Protein 5SZC (pdb70)

Radius of gyration: 14.68 Å; Cα contacts (8 Å, |Δi|>4): 246; chains: 2; bounding box: 35×30×44 Å

InterPro domains:
  IPR001965 Zinc finger, PHD-type [SM00249] (261-317)
  IPR001965 Zinc finger, PHD-type [SM00249] (318-364)
  IPR011011 Zinc finger, FYVE/PHD-type [SSF57903] (256-317)
  IPR011011 Zinc finger, FYVE/PHD-type [SSF57903] (304-370)
  IPR013083 Zinc finger, RING/FYVE/PHD-type [G3DSA:3.30.40.10] (254-368)
  IPR013087 Zinc finger C2H2-type [PS00028] (200-221)
  IPR013087 Zinc finger C2H2-type [PS50157] (198-226)
  IPR013087 Zinc finger C2H2-type [SM00355] (198-221)
  IPR019787 Zinc finger, PHD-finger [PF00628] (262-316)
  IPR019787 Zinc finger, PHD-finger [PF00628] (319-363)
  IPR019787 Zinc finger, PHD-finger [PS50016] (259-319)
  IPR019787 Zinc finger, PHD-finger [PS50016] (316-366)
  IPR025750 DPF1-3, N-terminal domain [PF14051] (14-84)
  IPR036236 Zinc finger C2H2 superfamily [SSF57667] (193-222)

B-factor: mean 19.6, std 8.53, range [7.68, 47.7]

Nearest PDB structures (foldseek):
  5szb-assembly1_A  TM=1.009E+00  e=3.516E-26  Homo sapiens
  5vdc-assembly1_A  TM=9.328E-01  e=1.658E-19  Homo sapiens
  2kwn-assembly1_A  TM=8.779E-01  e=6.879E-18  Homo sapiens
  2kwo-assembly1_A  TM=8.715E-01  e=1.252E-17  Homo sapiens
  5b75-assembly1_A  TM=9.528E-01  e=3.574E-15  Homo sapiens

Solvent-accessible surface area: 7330 Å² total

Structure (mmCIF, N/CA/C/O backbone):
data_5SZC
#
_entry.id   5SZC
#
_cell.length_a   39.321
_cell.length_b   39.321
_cell.length_c   147.571
_cell.angle_alpha   90.00
_cell.angle_beta   90.00
_cell.angle_gamma   90.00
#
_symmetry.space_group_name_H-M   'P 43 21 2'
#
loop_
_entity.id
_entity.type
_entity.pdbx_description
1 polymer 'Zinc finger protein DPF3'
2 polymer 'Histone H3 tail peptide'
3 non-polymer 'ZINC ION'
4 non-polymer (4S)-2-METHYL-2,4-PENTANEDIOL
5 water water
#
loop_
_atom_site.group_PDB
_atom_site.id
_atom_site.type_symbol
_atom_site.label_atom_id
_atom_site.label_alt_id
_atom_site.label_comp_id
_atom_site.label_asym_id
_atom_site.label_entity_id
_atom_site.label_seq_id
_atom_site.pdbx_PDB_ins_code
_atom_site.Cartn_x
_atom_site.Cartn_y
_atom_site.Cartn_z
_atom_site.occupancy
_atom_site.B_iso_or_equiv
_atom_site.auth_seq_id
_atom_site.auth_comp_id
_atom_site.auth_asym_id
_atom_site.auth_atom_id
_atom_site.pdbx_PDB_model_num
ATOM 1 N N . GLY A 1 1 ? 26.576 22.957 72.956 1.00 28.01 254 GLY A N 1
ATOM 2 C CA . GLY A 1 1 ? 26.587 21.603 72.429 1.00 26.87 254 GLY A CA 1
ATOM 3 C C . GLY A 1 1 ? 26.582 21.581 70.920 1.00 25.75 254 GLY A C 1
ATOM 4 O O . GLY A 1 1 ? 27.104 22.481 70.266 1.00 26.73 254 GLY A O 1
ATOM 7 N N . THR A 1 2 ? 25.969 20.541 70.368 1.00 25.39 255 THR A N 1
ATOM 8 C CA . THR A 1 2 ? 25.949 20.312 68.933 1.00 26.73 255 THR A CA 1
ATOM 9 C C . THR A 1 2 ? 24.749 20.985 68.244 1.00 28.34 255 THR A C 1
ATOM 10 O O . THR A 1 2 ? 24.555 20.781 67.040 1.00 31.90 255 THR A O 1
ATOM 21 N N . VAL A 1 3 ? 23.996 21.833 68.969 1.00 29.14 256 VAL A N 1
ATOM 22 C CA . VAL A 1 3 ? 22.781 22.481 68.448 1.00 28.91 256 VAL A CA 1
ATOM 23 C C . VAL A 1 3 ? 23.096 23.342 67.233 1.00 28.24 256 VAL A C 1
ATOM 24 O O . VAL A 1 3 ? 23.996 24.192 67.270 1.00 32.85 256 VAL A O 1
ATOM 37 N N . ILE A 1 4 ? 22.314 23.168 66.167 1.00 25.91 257 ILE A N 1
ATOM 38 C CA . ILE A 1 4 ? 22.259 24.100 65.036 1.00 24.67 257 ILE A CA 1
ATOM 39 C C . ILE A 1 4 ? 20.788 24.432 64.806 1.00 21.36 257 ILE A C 1
ATOM 40 O O . ILE A 1 4 ? 19.977 23.503 64.718 1.00 22.05 257 ILE A O 1
ATOM 56 N N . PRO A 1 5 ? 20.388 25.704 64.709 1.00 19.77 258 PRO A N 1
ATOM 57 C CA . PRO A 1 5 ? 18.973 25.998 64.444 1.00 17.06 258 PRO A CA 1
ATOM 58 C C . PRO A 1 5 ? 18.540 25.432 63.104 1.00 14.33 258 PRO A C 1
ATOM 59 O O . PRO A 1 5 ? 19.232 25.569 62.098 1.00 15.25 258 PRO A O 1
ATOM 70 N N . ASN A 1 6 ? 17.370 24.817 63.089 1.00 12.36 259 ASN A N 1
ATOM 71 C CA . ASN A 1 6 ? 16.812 24.348 61.841 1.00 12.32 259 ASN A CA 1
ATOM 72 C C . ASN A 1 6 ? 16.468 25.542 60.972 1.00 10.76 259 ASN A C 1
ATOM 73 O O . ASN A 1 6 ? 16.021 26.583 61.458 1.00 11.65 259 ASN A O 1
ATOM 84 N N . ASN A 1 7 ? 16.667 25.392 59.676 1.00 12.30 260 ASN A N 1
ATOM 85 C CA . ASN A 1 7 ? 16.400 26.477 58.747 1.00 12.32 260 ASN A CA 1
ATOM 86 C C . ASN A 1 7 ? 14.999 26.430 58.166 1.00 11.31 260 ASN A C 1
ATOM 87 O O . ASN A 1 7 ? 14.724 27.128 57.180 1.00 11.70 260 ASN A O 1
ATOM 98 N N . TYR A 1 8 ? 14.104 25.654 58.767 1.00 11.47 261 TYR A N 1
ATOM 99 C CA . TYR A 1 8 ? 12.742 25.533 58.278 1.00 10.98 261 TYR A CA 1
ATOM 100 C C . TYR A 1 8 ? 11.785 25.511 59.457 1.00 9.63 261 TYR A C 1
ATOM 101 O O . TYR A 1 8 ? 12.141 25.093 60.564 1.00 9.68 261 TYR A O 1
ATOM 119 N N . CYS A 1 9 ? 10.555 25.931 59.186 1.00 8.85 262 CYS A N 1
ATOM 120 C CA . CYS A 1 9 ? 9.516 25.975 60.192 1.00 9.23 262 CYS A CA 1
ATOM 121 C C . CYS A 1 9 ? 8.866 24.611 60.350 1.00 9.19 262 CYS A C 1
ATOM 122 O O . CYS A 1 9 ? 8.438 23.989 59.375 1.00 10.42 262 CYS A O 1
ATOM 129 N N . ASP A 1 10 ? 8.770 24.156 61.589 1.00 9.03 263 ASP A N 1
ATOM 130 C CA . ASP A 1 10 ? 8.139 22.877 61.855 1.00 11.63 263 ASP A CA 1
ATOM 131 C C . ASP A 1 10 ? 6.701 22.829 61.365 1.00 12.33 263 ASP A C 1
ATOM 132 O O . ASP A 1 10 ? 6.188 21.742 61.090 1.00 14.97 263 ASP A O 1
ATOM 141 N N . PHE A 1 11 ? 6.021 23.967 61.310 1.00 10.71 264 PHE A N 1
ATOM 142 C CA . PHE A 1 11 ? 4.600 24.010 60.997 1.00 12.28 264 PHE A CA 1
ATOM 143 C C . PHE A 1 11 ? 4.357 24.042 59.497 1.00 12.59 264 PHE A C 1
ATOM 144 O O . PHE A 1 11 ? 3.574 23.253 58.984 1.00 15.70 264 PHE A O 1
ATOM 161 N N . CYS A 1 12 ? 5.021 24.934 58.781 1.00 11.04 265 CYS A N 1
ATOM 162 C CA . CYS A 1 12 ? 4.722 25.132 57.374 1.00 10.86 265 CYS A CA 1
ATOM 163 C C . CYS A 1 12 ? 5.845 24.684 56.454 1.00 10.62 265 CYS A C 1
ATOM 164 O O . CYS A 1 12 ? 5.661 24.723 55.240 1.00 11.73 265 CYS A O 1
ATOM 171 N N . LEU A 1 13 ? 7.006 24.322 56.996 1.00 10.13 266 LEU A N 1
ATOM 172 C CA . LEU A 1 13 ? 8.166 23.844 56.257 1.00 11.18 266 LEU A CA 1
ATOM 173 C C . LEU A 1 13 ? 8.871 24.934 55.472 1.00 12.05 266 LEU A C 1
ATOM 174 O O . LEU A 1 13 ? 9.812 24.628 54.735 1.00 14.19 266 LEU A O 1
ATOM 190 N N . GLY A 1 14 ? 8.452 26.185 55.593 1.00 10.34 267 GLY A N 1
ATOM 191 C CA . GLY A 1 14 ? 9.137 27.250 54.917 1.00 11.04 267 GLY A CA 1
ATOM 192 C C . GLY A 1 14 ? 10.346 27.724 55.691 1.00 10.11 267 GLY A C 1
ATOM 193 O O . GLY A 1 14 ? 10.422 27.614 56.910 1.00 10.51 267 GLY A O 1
ATOM 197 N N . GLY A 1 15 ? 11.299 28.261 54.957 1.00 10.99 268 GLY A N 1
ATOM 198 C CA . GLY A 1 15 ? 12.414 28.946 55.560 1.00 10.66 268 GLY A CA 1
ATOM 199 C C . GLY A 1 15 ? 12.046 30.352 55.952 1.00 10.68 268 GLY A C 1
ATOM 200 O O . GLY A 1 15 ? 10.897 30.782 55.865 1.00 10.09 268 GLY A O 1
ATOM 204 N N . SER A 1 16 ? 13.050 31.083 56.407 1.00 11.16 269 SER A N 1
ATOM 205 C CA . SER A 1 16 ? 12.833 32.481 56.741 1.00 12.32 269 SER A CA 1
ATOM 206 C C . SER A 1 16 ? 12.488 33.307 55.516 1.00 12.37 269 SER A C 1
ATOM 207 O O . SER A 1 16 ? 11.904 34.385 55.638 1.00 13.26 269 SER A O 1
ATOM 215 N N . ASN A 1 17 ? 12.838 32.842 54.329 1.00 11.95 270 ASN A N 1
ATOM 216 C CA . ASN A 1 17 ? 12.537 33.633 53.151 1.00 13.66 270 ASN A CA 1
ATOM 217 C C . ASN A 1 17 ? 11.071 33.562 52.765 1.00 12.38 270 ASN A C 1
ATOM 218 O O . ASN A 1 17 ? 10.620 34.422 52.013 1.00 13.97 270 ASN A O 1
ATOM 229 N N . MET A 1 18 ? 10.316 32.572 53.249 1.00 12.27 271 MET A N 1
ATOM 230 C CA . MET A 1 18 ? 8.922 32.436 52.830 1.00 12.46 271 MET A CA 1
ATOM 231 C C . MET A 1 18 ? 8.167 31.555 53.808 1.00 10.47 271 MET A C 1
ATOM 232 O O . MET A 1 18 ? 8.346 30.334 53.817 1.00 12.45 271 MET A O 1
ATOM 246 N N . ASN A 1 19 ? 7.307 32.167 54.585 1.00 9.60 272 ASN A N 1
ATOM 247 C CA . ASN A 1 19 ? 6.351 31.422 55.379 1.00 9.39 272 ASN A CA 1
ATOM 248 C C . ASN A 1 19 ? 5.276 30.897 54.431 1.00 9.49 272 ASN A C 1
ATOM 249 O O . ASN A 1 19 ? 4.624 31.668 53.724 1.00 10.46 272 ASN A O 1
ATOM 260 N N . LYS A 1 20 ? 5.102 29.586 54.389 1.00 9.32 273 LYS A N 1
ATOM 261 C CA . LYS A 1 20 ? 4.195 29.012 53.407 1.00 10.74 273 LYS A CA 1
ATOM 262 C C . LYS A 1 20 ? 2.742 29.178 53.797 1.00 11.88 273 LYS A C 1
ATOM 263 O O . LYS A 1 20 ? 1.869 29.046 52.938 1.00 15.30 273 LYS A O 1
ATOM 282 N N . LYS A 1 21 ? 2.472 29.464 55.067 1.00 11.80 274 LYS A N 1
ATOM 283 C CA . LYS A 1 21 ? 1.112 29.727 55.493 1.00 12.98 274 LYS A CA 1
ATOM 284 C C . LYS A 1 21 ? 0.706 31.142 55.132 1.00 13.10 274 LYS A C 1
ATOM 285 O O . LYS A 1 21 ? -0.395 31.370 54.632 1.00 14.24 274 LYS A O 1
ATOM 304 N N . SER A 1 22 ? 1.588 32.102 55.346 1.00 12.41 275 SER A N 1
ATOM 305 C CA . SER A 1 22 ? 1.238 33.486 55.081 1.00 12.76 275 SER A CA 1
ATOM 306 C C . SER A 1 22 ? 1.631 33.947 53.694 1.00 14.07 275 SER A C 1
ATOM 307 O O . SER A 1 22 ? 1.099 34.951 53.223 1.00 14.56 275 SER A O 1
ATOM 315 N N . GLY A 1 23 ? 2.552 33.254 53.036 1.00 11.59 276 GLY A N 1
ATOM 316 C CA . GLY A 1 23 ? 3.045 33.717 51.761 1.00 12.78 276 GLY A CA 1
ATOM 317 C C . GLY A 1 23 ? 3.927 34.939 51.851 1.00 12.83 276 GLY A C 1
ATOM 318 O O . GLY A 1 23 ? 4.111 35.628 50.850 1.00 14.35 276 GLY A O 1
ATOM 322 N N . ARG A 1 24 ? 4.502 35.202 53.013 1.00 11.44 277 ARG A N 1
ATOM 323 C CA . ARG A 1 24 ? 5.385 36.329 53.240 1.00 11.33 277 ARG A CA 1
ATOM 324 C C . ARG A 1 24 ? 6.694 35.832 53.833 1.00 11.37 277 ARG A C 1
ATOM 325 O O . ARG A 1 24 ? 6.693 34.870 54.609 1.00 10.56 277 ARG A O 1
ATOM 346 N N . PRO A 1 25 ? 7.812 36.505 53.553 1.00 10.68 278 PRO A N 1
ATOM 347 C CA . PRO A 1 25 ? 9.035 36.217 54.299 1.00 10.54 278 PRO A CA 1
ATOM 348 C C . PRO A 1 25 ? 8.780 36.473 55.772 1.00 10.39 278 PRO A C 1
ATOM 349 O O . PRO A 1 25 ? 8.043 37.389 56.146 1.00 11.25 278 PRO A O 1
ATOM 360 N N . GLU A 1 26 ? 9.388 35.659 56.616 1.00 10.39 279 GLU A N 1
ATOM 361 C CA . GLU A 1 26 ? 9.244 35.835 58.049 1.00 10.63 279 GLU A CA 1
ATOM 362 C C . GLU A 1 26 ? 10.399 35.119 58.707 1.00 11.03 279 GLU A C 1
ATOM 363 O O . GLU A 1 26 ? 10.682 33.974 58.383 1.00 12.02 279 GLU A O 1
ATOM 375 N N . GLU A 1 27 ? 11.035 35.776 59.655 1.00 10.46 280 GLU A N 1
ATOM 376 C CA . GLU A 1 27 ? 12.140 35.163 60.351 1.00 11.46 280 GLU A CA 1
ATOM 377 C C . GLU A 1 27 ? 11.658 33.922 61.086 1.00 12.39 280 GLU A C 1
ATOM 378 O O . GLU A 1 27 ? 10.477 33.747 61.369 1.00 16.58 280 GLU A O 1
ATOM 390 N N . LEU A 1 28 ? 12.573 33.017 61.338 1.00 10.49 281 LEU A N 1
ATOM 391 C CA . LEU A 1 28 ? 12.310 31.879 62.195 1.00 9.76 281 LEU A CA 1
ATOM 392 C C . LEU A 1 28 ? 12.801 32.171 63.598 1.00 9.49 281 LEU A C 1
ATOM 393 O O . LEU A 1 28 ? 13.791 32.877 63.788 1.00 12.25 281 LEU A O 1
ATOM 409 N N . VAL A 1 29 ? 12.095 31.635 64.576 1.00 9.11 282 VAL A N 1
ATOM 410 C CA . VAL A 1 29 ? 12.621 31.545 65.921 1.00 9.61 282 VAL A CA 1
ATOM 411 C C . VAL A 1 29 ? 12.941 30.082 66.164 1.00 10.04 282 VAL A C 1
ATOM 412 O O . VAL A 1 29 ? 12.279 29.197 65.628 1.00 11.53 282 VAL A O 1
ATOM 425 N N . SER A 1 30 ? 13.978 29.830 66.939 1.00 9.34 283 SER A N 1
ATOM 426 C CA . SER A 1 30 ? 14.508 28.490 67.075 1.00 8.95 283 SER A CA 1
ATOM 427 C C . SER A 1 30 ? 14.753 28.196 68.533 1.00 8.48 283 SER A C 1
ATOM 428 O O . SER A 1 30 ? 15.250 29.050 69.267 1.00 10.06 283 SER A O 1
ATOM 436 N N . CYS A 1 31 ? 14.437 26.969 68.923 1.00 8.20 284 CYS A N 1
ATOM 437 C CA . CYS A 1 31 ? 14.608 26.539 70.290 1.00 8.59 284 CYS A CA 1
ATOM 438 C C . CYS A 1 31 ? 16.087 26.478 70.628 1.00 9.59 284 CYS A C 1
ATOM 439 O O . CYS A 1 31 ? 16.886 25.868 69.905 1.00 11.04 284 CYS A O 1
ATOM 446 N N . ALA A 1 32 ? 16.429 27.056 71.770 1.00 9.37 285 ALA A N 1
ATOM 447 C CA . ALA A 1 32 ? 17.804 27.122 72.222 1.00 10.31 285 ALA A CA 1
ATOM 448 C C . ALA A 1 32 ? 18.362 25.757 72.556 1.00 11.77 285 ALA A C 1
ATOM 449 O O . ALA A 1 32 ? 19.582 25.587 72.536 1.00 13.32 285 ALA A O 1
ATOM 456 N N . ASP A 1 33 ? 17.505 24.794 72.856 1.00 11.20 286 ASP A N 1
ATOM 457 C CA . ASP A 1 33 ? 17.938 23.486 73.308 1.00 12.47 286 ASP A CA 1
ATOM 458 C C . ASP A 1 33 ? 17.933 22.440 72.212 1.00 12.91 286 ASP A C 1
ATOM 459 O O . ASP A 1 33 ? 18.853 21.633 72.156 1.00 15.10 286 ASP A O 1
ATOM 468 N N . CYS A 1 34 ? 16.925 22.411 71.337 1.00 12.03 287 CYS A N 1
ATOM 469 C CA . CYS A 1 34 ? 16.838 21.356 70.338 1.00 13.74 287 CYS A CA 1
ATOM 470 C C . CYS A 1 34 ? 16.957 21.852 68.913 1.00 13.44 287 CYS A C 1
ATOM 471 O O . CYS A 1 34 ? 17.057 21.025 68.006 1.00 13.73 287 CYS A O 1
ATOM 478 N N . GLY A 1 35 ? 16.908 23.163 68.687 1.00 10.76 288 GLY A N 1
ATOM 479 C CA . GLY A 1 35 ? 17.073 23.706 67.356 1.00 12.14 288 GLY A CA 1
ATOM 480 C C . GLY A 1 35 ? 15.840 23.697 66.484 1.00 10.56 288 GLY A C 1
ATOM 481 O O . GLY A 1 35 ? 15.902 24.225 65.374 1.00 11.75 288 GLY A O 1
ATOM 485 N N . ARG A 1 36 ? 14.719 23.140 66.935 1.00 10.63 289 ARG A N 1
ATOM 486 C CA . ARG A 1 36 ? 13.514 23.211 66.127 1.00 11.12 289 ARG A CA 1
ATOM 487 C C . ARG A 1 36 ? 13.127 24.666 65.936 1.00 9.16 289 ARG A C 1
ATOM 488 O O . ARG A 1 36 ? 13.287 25.496 66.839 1.00 9.92 289 ARG A O 1
ATOM 509 N N . SER A 1 37 ? 12.620 24.977 64.756 1.00 9.50 290 SER A N 1
ATOM 510 C CA . SER A 1 37 ? 12.306 26.344 64.399 1.00 9.16 290 SER A CA 1
ATOM 511 C C . SER A 1 37 ? 10.852 26.489 63.994 1.00 8.86 290 SER A C 1
ATOM 512 O O . SER A 1 37 ? 10.189 25.538 63.577 1.00 9.62 290 SER A O 1
ATOM 520 N N . GLY A 1 38 ? 10.365 27.704 64.144 1.00 8.75 291 GLY A N 1
ATOM 521 C CA . GLY A 1 38 ? 9.025 28.036 63.696 1.00 9.53 291 GLY A CA 1
ATOM 522 C C . GLY A 1 38 ? 8.954 29.498 63.331 1.00 9.53 291 GLY A C 1
ATOM 523 O O . GLY A 1 38 ? 9.651 30.328 63.908 1.00 9.65 291 GLY A O 1
ATOM 527 N N . HIS A 1 39 ? 8.116 29.822 62.363 1.00 8.96 292 HIS A N 1
ATOM 528 C CA . HIS A 1 39 ? 7.776 31.217 62.186 1.00 8.94 292 HIS A CA 1
ATOM 529 C C . HIS A 1 39 ? 6.930 31.658 63.370 1.00 9.31 292 HIS A C 1
ATOM 530 O O . HIS A 1 39 ? 6.004 30.946 63.755 1.00 10.23 292 HIS A O 1
ATOM 544 N N . PRO A 1 40 ? 7.186 32.837 63.926 1.00 10.15 293 PRO A N 1
ATOM 545 C CA . PRO A 1 40 ? 6.315 33.335 64.993 1.00 10.62 293 PRO A CA 1
ATOM 546 C C . PRO A 1 40 ? 4.831 33.271 64.683 1.00 10.78 293 PRO A C 1
ATOM 547 O O . PRO A 1 40 ? 4.048 32.887 65.563 1.00 10.86 293 PRO A O 1
ATOM 558 N N . THR A 1 41 ? 4.401 33.629 63.473 1.00 10.46 294 THR A N 1
ATOM 559 C CA . THR A 1 41 ? 2.977 33.535 63.209 1.00 10.37 294 THR A CA 1
ATOM 560 C C . THR A 1 41 ? 2.513 32.086 63.182 1.00 11.93 294 THR A C 1
ATOM 561 O O . THR A 1 41 ? 1.384 31.797 63.580 1.00 12.89 294 THR A O 1
ATOM 572 N N . CYS A 1 42 ? 3.355 31.164 62.731 1.00 10.33 295 CYS A N 1
ATOM 573 C CA . CYS A 1 42 ? 2.987 29.753 62.789 1.00 10.58 295 CYS A CA 1
ATOM 574 C C . CYS A 1 42 ? 2.913 29.263 64.225 1.00 10.41 295 CYS A C 1
ATOM 575 O O . CYS A 1 42 ? 2.110 28.381 64.528 1.00 11.82 295 CYS A O 1
ATOM 582 N N . LEU A 1 43 ? 3.736 29.823 65.108 1.00 10.53 296 LEU A N 1
ATOM 583 C CA . LEU A 1 43 ? 3.698 29.558 66.534 1.00 11.14 296 LEU A CA 1
ATOM 584 C C . LEU A 1 43 ? 2.568 30.304 67.216 1.00 11.54 296 LEU A C 1
ATOM 585 O O . LEU A 1 43 ? 2.353 30.106 68.408 1.00 13.03 296 LEU A O 1
ATOM 601 N N . GLN A 1 44 ? 1.849 31.144 66.476 1.00 10.93 297 GLN A N 1
ATOM 602 C CA . GLN A 1 44 ? 0.703 31.883 66.981 1.00 11.84 297 GLN A CA 1
ATOM 603 C C . GLN A 1 44 ? 1.099 32.918 68.018 1.00 12.87 297 GLN A C 1
ATOM 604 O O . GLN A 1 44 ? 0.321 33.249 68.905 1.00 14.34 297 GLN A O 1
ATOM 618 N N . PHE A 1 45 ? 2.302 33.451 67.897 1.00 10.76 298 PHE A N 1
ATOM 619 C CA . PHE A 1 45 ? 2.763 34.487 68.801 1.00 10.76 298 PHE A CA 1
ATOM 620 C C . PHE A 1 45 ? 2.281 35.854 68.349 1.00 10.31 298 PHE A C 1
ATOM 621 O O . PHE A 1 45 ? 2.222 36.142 67.159 1.00 11.54 298 PHE A O 1
ATOM 638 N N . THR A 1 46 ? 1.975 36.708 69.317 1.00 9.33 299 THR A N 1
ATOM 639 C CA . THR A 1 46 ? 1.790 38.116 69.019 1.00 9.37 299 THR A CA 1
ATOM 640 C C . THR A 1 46 ? 3.120 38.724 68.585 1.00 9.86 299 THR A C 1
ATOM 641 O O . THR A 1 46 ? 4.185 38.125 68.707 1.00 9.41 299 THR A O 1
ATOM 652 N N . LEU A 1 47 ? 3.044 39.951 68.096 1.00 9.81 300 LEU A N 1
ATOM 653 C CA . LEU A 1 47 ? 4.254 40.637 67.679 1.00 9.74 300 LEU A CA 1
ATOM 654 C C . LEU A 1 47 ? 5.122 40.972 68.868 1.00 9.40 300 LEU A C 1
ATOM 655 O O . LEU A 1 47 ? 6.348 40.865 68.806 1.00 9.73 300 LEU A O 1
ATOM 671 N N . ASN A 1 48 ? 4.518 41.351 69.979 1.00 9.71 301 ASN A N 1
ATOM 672 C CA A ASN A 1 48 ? 5.335 41.645 71.149 0.50 10.35 301 ASN A CA 1
ATOM 673 C CA B ASN A 1 48 ? 5.346 41.640 71.134 0.50 10.42 301 ASN A CA 1
ATOM 674 C C . ASN A 1 48 ? 5.962 40.378 71.716 1.00 9.60 301 ASN A C 1
ATOM 675 O O . ASN A 1 48 ? 7.109 40.399 72.160 1.00 9.57 301 ASN A O 1
ATOM 694 N N . MET A 1 49 ? 5.235 39.266 71.710 1.00 9.42 302 MET A N 1
ATOM 695 C CA A MET A 1 49 ? 5.845 38.006 72.124 0.50 9.34 302 MET A CA 1
ATOM 696 C CA B MET A 1 49 ? 5.832 37.998 72.113 0.50 9.66 302 MET A CA 1
ATOM 697 C C . MET A 1 49 ? 6.983 37.626 71.193 1.00 8.80 302 MET A C 1
ATOM 698 O O . MET A 1 49 ? 8.014 37.133 71.640 1.00 10.12 302 MET A O 1
ATOM 723 N N . THR A 1 50 ? 6.807 37.859 69.904 1.00 9.96 303 THR A N 1
ATOM 724 C CA . THR A 1 50 ? 7.849 37.588 68.931 1.00 9.27 303 THR A CA 1
ATOM 725 C C . THR A 1 50 ? 9.124 38.318 69.300 1.00 10.45 303 THR A C 1
ATOM 726 O O . THR A 1 50 ? 10.214 37.745 69.280 1.00 11.69 303 THR A O 1
ATOM 737 N N . GLU A 1 51 ? 9.012 39.591 69.642 1.00 10.07 304 GLU A N 1
ATOM 738 C CA . GLU A 1 51 ? 10.202 40.330 70.024 1.00 10.10 304 GLU A CA 1
ATOM 739 C C . GLU A 1 51 ? 10.790 39.790 71.302 1.00 9.91 304 GLU A C 1
ATOM 740 O O . GLU A 1 51 ? 12.013 39.659 71.420 1.00 11.93 304 GLU A O 1
ATOM 752 N N . ALA A 1 52 ? 9.938 39.456 72.260 1.00 9.81 305 ALA A N 1
ATOM 753 C CA . ALA A 1 52 ? 10.432 38.982 73.538 1.00 9.72 305 ALA A CA 1
ATOM 754 C C . ALA A 1 52 ? 11.209 37.684 73.402 1.00 9.23 305 ALA A C 1
ATOM 755 O O . ALA A 1 52 ? 12.253 37.519 74.029 1.00 9.69 305 ALA A O 1
ATOM 762 N N . VAL A 1 53 ? 10.716 36.740 72.607 1.00 9.13 306 VAL A N 1
ATOM 763 C CA . VAL A 1 53 ? 11.366 35.442 72.558 1.00 9.21 306 VAL A CA 1
ATOM 764 C C . VAL A 1 53 ? 12.730 35.518 71.900 1.00 9.56 306 VAL A C 1
ATOM 765 O O . VAL A 1 53 ? 13.547 34.618 72.092 1.00 10.42 306 VAL A O 1
ATOM 778 N N . LYS A 1 54 ? 13.004 36.573 71.151 1.00 10.56 307 LYS A N 1
ATOM 779 C CA . LYS A 1 54 ? 14.312 36.763 70.545 1.00 11.42 307 LYS A CA 1
ATOM 780 C C . LYS A 1 54 ? 15.324 37.356 71.497 1.00 13.07 307 LYS A C 1
ATOM 781 O O . 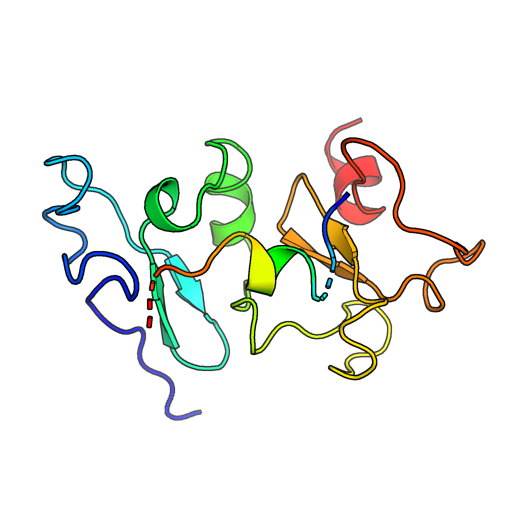LYS A 1 54 ? 16.488 37.497 71.106 1.00 14.41 307 LYS A O 1
ATOM 800 N N . THR A 1 55 ? 14.915 37.700 72.715 1.00 11.03 308 THR A N 1
ATOM 801 C CA . THR A 1 55 ? 15.804 38.346 73.669 1.00 11.94 308 THR A CA 1
ATOM 802 C C . THR A 1 55 ? 16.370 37.392 74.702 1.00 11.99 308 THR A C 1
ATOM 803 O O . THR A 1 55 ? 17.163 37.823 75.539 1.00 13.37 308 THR A O 1
ATOM 814 N N . TYR A 1 56 ? 15.948 36.138 74.705 1.00 10.29 309 TYR A N 1
ATOM 815 C CA . TYR A 1 56 ? 16.470 35.192 75.667 1.00 11.15 309 TYR A CA 1
ATOM 816 C C . TYR A 1 56 ? 16.497 33.837 74.994 1.00 9.14 309 TYR A C 1
ATOM 817 O O . TYR A 1 56 ? 16.076 33.687 73.849 1.00 9.93 309 TYR A O 1
ATOM 835 N N . LYS A 1 57 ? 17.018 32.843 75.707 1.00 10.31 310 LYS A N 1
ATOM 836 C CA . LYS A 1 57 ? 17.140 31.491 75.170 1.00 9.99 310 LYS A CA 1
ATOM 837 C C . LYS A 1 57 ? 15.785 30.792 75.227 1.00 9.87 310 LYS A C 1
ATOM 838 O O . LYS A 1 57 ? 15.533 29.880 76.019 1.00 10.62 310 LYS A O 1
ATOM 857 N N . TRP A 1 58 ? 14.905 31.223 74.330 1.00 8.71 311 TRP A N 1
ATOM 858 C CA . TRP A 1 58 ? 13.582 30.642 74.243 1.00 8.63 311 TRP A CA 1
ATOM 859 C C . TRP A 1 58 ? 13.671 29.156 73.949 1.00 7.68 311 TRP A C 1
ATOM 860 O O . TRP A 1 58 ? 14.539 28.707 73.196 1.00 8.40 311 TRP A O 1
ATOM 881 N N . GLN A 1 59 ? 12.746 28.412 74.538 1.00 8.20 312 GLN A N 1
ATOM 882 C CA . GLN A 1 59 ? 12.637 26.983 74.356 1.00 8.53 312 GLN A CA 1
ATOM 883 C C . GLN A 1 59 ? 11.291 26.679 73.731 1.00 9.44 312 GLN A C 1
ATOM 884 O O . GLN A 1 59 ? 10.275 27.298 74.074 1.00 9.36 312 GLN A O 1
ATOM 898 N N . CYS A 1 60 ? 11.279 25.668 72.880 1.00 9.33 313 CYS A N 1
ATOM 899 C CA . CYS A 1 60 ? 10.043 25.211 72.300 1.00 10.30 313 CYS A CA 1
ATOM 900 C C . CYS A 1 60 ? 9.185 24.533 73.361 1.00 10.13 313 CYS A C 1
ATOM 901 O O . CYS A 1 60 ? 9.621 24.245 74.476 1.00 10.94 313 CYS A O 1
ATOM 908 N N . ILE A 1 61 ? 7.934 24.272 72.983 1.00 11.28 314 ILE A N 1
ATOM 909 C CA A ILE A 1 61 ? 6.982 23.676 73.907 0.45 12.73 314 ILE A CA 1
ATOM 910 C CA B ILE A 1 61 ? 6.980 23.671 73.915 0.55 12.77 314 ILE A CA 1
ATOM 911 C C . ILE A 1 61 ? 7.538 22.400 74.528 1.00 13.38 314 ILE A C 1
ATOM 912 O O . ILE A 1 61 ? 7.367 22.148 75.722 1.00 13.44 314 ILE A O 1
ATOM 941 N N . GLU A 1 62 ? 8.186 21.560 73.726 1.00 13.61 315 GLU A N 1
ATOM 942 C CA . GLU A 1 62 ? 8.633 20.281 74.249 1.00 16.05 315 GLU A CA 1
ATOM 943 C C . GLU A 1 62 ? 9.807 20.459 75.194 1.00 14.61 315 GLU A C 1
ATOM 944 O O . GLU A 1 62 ? 9.901 19.760 76.204 1.00 17.60 315 GLU A O 1
ATOM 956 N N . CYS A 1 63 ? 10.724 21.372 74.885 1.00 13.50 316 CYS A N 1
ATOM 957 C CA . CYS A 1 63 ? 11.895 21.561 75.726 1.00 12.72 316 CYS A CA 1
ATOM 958 C C . CYS A 1 63 ? 11.637 22.449 76.930 1.00 13.29 316 CYS A C 1
ATOM 959 O O . CYS A 1 63 ? 12.462 22.467 77.842 1.00 14.31 316 CYS A O 1
ATOM 966 N N . LYS A 1 64 ? 10.526 23.175 76.958 1.00 11.67 317 LYS A N 1
ATOM 967 C CA . LYS A 1 64 ? 10.334 24.208 77.962 1.00 12.01 317 LYS A CA 1
ATOM 968 C C . LYS A 1 64 ? 10.567 23.650 79.345 1.00 13.25 317 LYS A C 1
ATOM 969 O O . LYS A 1 64 ? 9.975 22.642 79.736 1.00 15.06 317 LYS A O 1
ATOM 988 N N . SER A 1 65 ? 11.403 24.336 80.096 1.00 12.63 318 SER A N 1
ATOM 989 C CA . SER A 1 65 ? 11.617 23.996 81.482 1.00 14.43 318 SER A CA 1
ATOM 990 C C . SER A 1 65 ? 11.310 25.209 82.335 1.00 13.37 318 SER A C 1
ATOM 991 O O . SER A 1 65 ? 11.310 26.341 81.8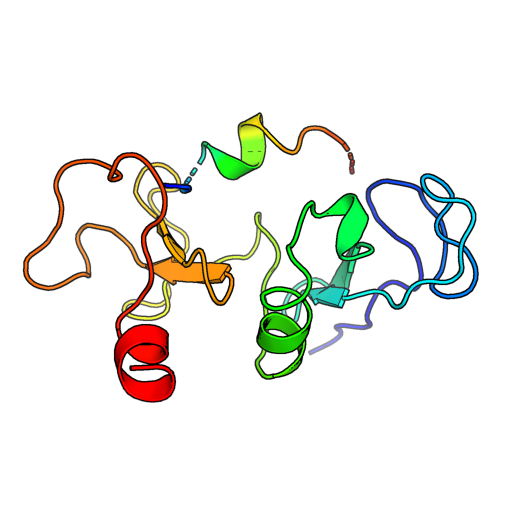66 1.00 16.13 318 SER A O 1
ATOM 999 N N . CYS A 1 66 ? 11.008 24.947 83.589 1.00 12.24 319 CYS A N 1
ATOM 1000 C CA . CYS A 1 66 ? 10.618 26.007 84.489 1.00 12.82 319 CYS A CA 1
ATOM 1001 C C . CYS A 1 66 ? 11.805 26.903 84.792 1.00 14.47 319 CYS A C 1
ATOM 1002 O O . CYS A 1 66 ? 12.885 26.428 85.152 1.00 14.88 319 CYS A O 1
ATOM 1009 N N . ILE A 1 67 ? 11.584 28.210 84.671 1.00 13.80 320 ILE A N 1
ATOM 1010 C CA . ILE A 1 67 ? 12.598 29.211 84.995 1.00 15.14 320 ILE A CA 1
ATOM 1011 C C . ILE A 1 67 ? 13.077 29.074 86.426 1.00 17.23 320 ILE A C 1
ATOM 1012 O O . ILE A 1 67 ? 14.238 29.377 86.730 1.00 19.21 320 ILE A O 1
ATOM 1028 N N . LEU A 1 68 ? 12.196 28.664 87.332 1.00 18.11 321 LEU A N 1
ATOM 1029 C CA . LEU A 1 68 ? 12.481 28.717 88.757 1.00 19.63 321 LEU A CA 1
ATOM 1030 C C . LEU A 1 68 ? 13.172 27.460 89.263 1.00 21.62 321 LEU A C 1
ATOM 1031 O O . LEU A 1 68 ? 14.112 27.558 90.053 1.00 24.15 321 LEU A O 1
ATOM 1047 N N . CYS A 1 69 ? 12.731 26.278 88.853 1.00 20.00 322 CYS A N 1
ATOM 1048 C CA . CYS A 1 69 ? 13.318 25.034 89.338 1.00 19.82 322 CYS A CA 1
ATOM 1049 C C . CYS A 1 69 ? 14.095 24.275 88.274 1.00 20.56 322 CYS A C 1
ATOM 1050 O O . CYS A 1 69 ? 14.828 23.342 88.614 1.00 21.82 322 CYS A O 1
ATOM 1057 N N . GLY A 1 70 ? 13.952 24.632 87.006 1.00 19.81 323 GLY A N 1
ATOM 1058 C CA . GLY A 1 70 ? 14.721 24.015 85.956 1.00 19.59 323 GLY A CA 1
ATOM 1059 C C . GLY A 1 70 ? 14.185 22.704 85.425 1.00 19.42 323 GLY A C 1
ATOM 1060 O O . GLY A 1 70 ? 14.729 22.195 84.436 1.00 20.26 323 GLY A O 1
ATOM 1064 N N . THR A 1 71 ? 13.151 22.127 86.028 1.00 17.77 324 THR A N 1
ATOM 1065 C CA . THR A 1 71 ? 12.659 20.859 85.513 1.00 18.51 324 THR A CA 1
ATOM 1066 C C . THR A 1 71 ? 11.646 21.069 84.395 1.00 17.58 324 THR A C 1
ATOM 1067 O O . THR A 1 71 ? 11.113 22.163 84.178 1.00 16.86 324 THR A O 1
ATOM 1078 N N . SER A 1 72 ? 11.408 19.972 83.672 1.00 18.68 325 SER A N 1
ATOM 1079 C CA A SER A 1 72 ? 10.350 19.869 82.678 0.43 19.31 325 SER A CA 1
ATOM 1080 C CA B SER A 1 72 ? 10.349 19.868 82.677 0.57 19.09 325 SER A CA 1
ATOM 1081 C C . SER A 1 72 ? 9.284 18.874 83.120 1.00 18.81 325 SER A C 1
ATOM 1082 O O . SER A 1 72 ? 8.657 18.217 82.290 1.00 20.80 325 SER A O 1
ATOM 1095 N N . GLU A 1 73 ? 9.083 18.745 84.429 1.00 18.90 326 GLU A N 1
ATOM 1096 C CA . GLU A 1 73 ? 8.052 17.865 84.942 1.00 17.53 326 GLU A CA 1
ATOM 1097 C C . GLU A 1 73 ? 6.712 18.566 84.903 1.00 16.25 326 GLU A C 1
ATOM 1098 O O . GLU A 1 73 ? 6.629 19.785 84.776 1.00 15.88 326 GLU A O 1
ATOM 1110 N N . ASN A 1 74 ? 5.648 17.777 85.017 1.00 16.07 327 ASN A N 1
ATOM 1111 C CA . ASN A 1 74 ? 4.308 18.295 85.278 1.00 15.23 327 ASN A CA 1
ATOM 1112 C C . ASN A 1 74 ? 3.881 19.312 84.219 1.00 14.63 327 ASN A C 1
ATOM 1113 O O . ASN A 1 74 ? 3.616 20.476 84.501 1.00 13.88 327 ASN A O 1
ATOM 1124 N N . ASP A 1 75 ? 3.768 18.804 82.992 1.00 15.23 328 ASP A N 1
ATOM 1125 C CA . ASP A 1 75 ? 3.366 19.636 81.866 1.00 15.33 328 ASP A CA 1
ATOM 1126 C C . ASP A 1 75 ? 2.064 20.359 82.149 1.00 14.67 328 ASP A C 1
ATOM 1127 O O . ASP A 1 75 ? 1.860 21.487 81.687 1.00 14.40 328 ASP A O 1
ATOM 1136 N N . ASP A 1 76 ? 1.147 19.699 82.866 1.00 15.65 329 ASP A N 1
ATOM 1137 C CA . ASP A 1 76 ? -0.148 20.278 83.185 1.00 17.80 329 ASP A CA 1
ATOM 1138 C C . ASP A 1 76 ? -0.046 21.456 84.132 1.00 17.09 329 ASP A C 1
ATOM 1139 O O . ASP A 1 76 ? -1.016 22.208 84.272 1.00 18.35 329 ASP A O 1
ATOM 1148 N N . GLN A 1 77 ? 1.109 21.662 84.751 1.00 14.27 330 GLN A N 1
ATOM 1149 C CA . GLN A 1 77 ? 1.269 22.736 85.708 1.00 14.98 330 GLN A CA 1
ATOM 1150 C C . GLN A 1 77 ? 2.301 23.760 85.281 1.00 13.78 330 GLN A C 1
ATOM 1151 O O . GLN A 1 77 ? 2.591 24.695 86.040 1.00 14.06 330 GLN A O 1
ATOM 1165 N N . LEU A 1 78 ? 2.865 23.617 84.098 1.00 12.32 331 LEU A N 1
ATOM 1166 C CA . LEU A 1 78 ? 3.894 24.534 83.633 1.00 11.07 331 LEU A CA 1
ATOM 1167 C C . LEU A 1 78 ? 3.213 25.638 82.840 1.00 10.71 331 LEU A C 1
ATOM 1168 O O . LEU A 1 78 ? 2.906 25.475 81.662 1.00 11.46 331 LEU A O 1
ATOM 1184 N N . LEU A 1 79 ? 2.977 26.766 83.505 1.00 11.48 332 LEU A N 1
ATOM 1185 C CA . LEU A 1 79 ? 2.391 27.935 82.868 1.00 10.44 332 LEU A CA 1
ATOM 1186 C C . LEU A 1 79 ? 3.384 28.543 81.903 1.00 11.63 332 LEU A C 1
ATOM 1187 O O . LEU A 1 79 ? 4.583 28.565 82.172 1.00 11.65 332 LEU A O 1
ATOM 1203 N N . PHE A 1 80 ? 2.872 29.043 80.785 1.00 10.54 333 PHE A N 1
ATOM 1204 C CA . PHE A 1 80 ? 3.660 29.826 79.845 1.00 10.33 333 PHE A CA 1
ATOM 1205 C C . PHE A 1 80 ? 3.236 31.277 79.948 1.00 11.39 333 PHE A C 1
ATOM 1206 O O . PHE A 1 80 ? 2.064 31.601 79.787 1.00 12.48 333 PHE A O 1
ATOM 1223 N N . CYS A 1 81 ? 4.193 32.153 80.167 1.00 9.10 334 CYS A N 1
ATOM 1224 C CA . CYS A 1 81 ? 3.912 33.576 80.252 1.00 9.04 334 CYS A CA 1
ATOM 1225 C C . CYS A 1 81 ? 3.366 34.104 78.931 1.00 9.25 334 CYS A C 1
ATOM 1226 O O . CYS A 1 81 ? 3.931 33.848 77.865 1.00 10.04 334 CYS A O 1
ATOM 1233 N N . ASP A 1 82 ? 2.292 34.884 79.008 1.00 9.34 335 ASP A N 1
ATOM 1234 C CA . ASP A 1 82 ? 1.680 35.408 77.805 1.00 10.39 335 ASP A CA 1
ATOM 1235 C C . ASP A 1 82 ? 2.359 36.651 77.270 1.00 10.61 335 ASP A C 1
ATOM 1236 O O . ASP A 1 82 ? 1.932 37.173 76.234 1.00 11.94 335 ASP A O 1
ATOM 1245 N N . ASP A 1 83 ? 3.391 37.135 77.934 1.00 10.14 336 ASP A N 1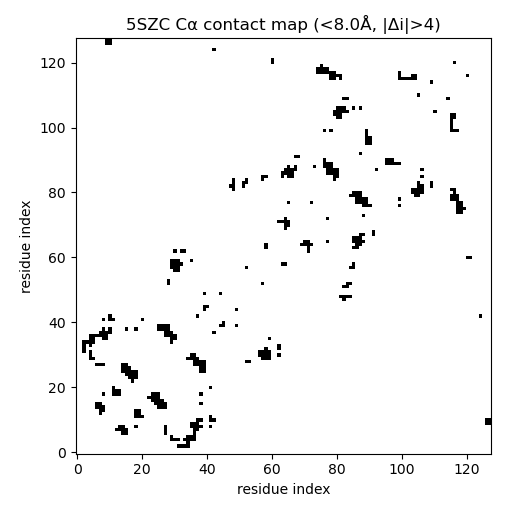
ATOM 1246 C CA . ASP A 1 83 ? 4.206 38.202 77.389 1.00 10.24 336 ASP A CA 1
ATOM 1247 C C . ASP A 1 83 ? 5.556 37.732 76.885 1.00 10.83 336 ASP A C 1
ATOM 1248 O O . ASP A 1 83 ? 6.085 38.352 75.979 1.00 14.4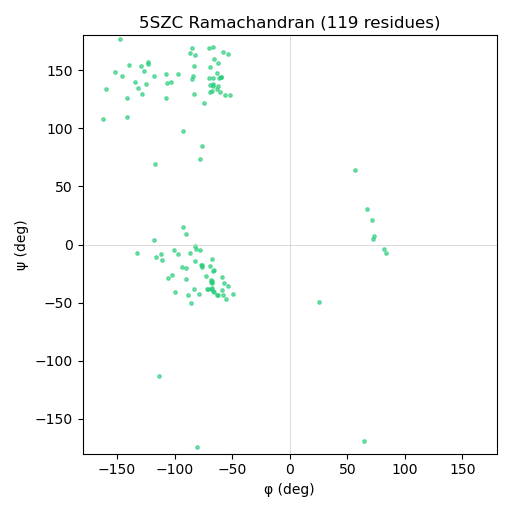9 336 ASP A O 1
ATOM 1257 N N . CYS A 1 84 ? 6.140 36.667 77.442 1.00 9.84 337 CYS A N 1
ATOM 1258 C CA . CYS A 1 84 ? 7.477 36.258 77.014 1.00 10.41 337 CYS A CA 1
ATOM 1259 C C . CYS A 1 84 ? 7.634 34.779 76.734 1.00 9.40 337 CYS A C 1
ATOM 1260 O O . CYS A 1 84 ? 8.686 34.385 76.244 1.00 9.70 337 CYS A O 1
ATOM 1267 N N . ASP A 1 85 ? 6.636 33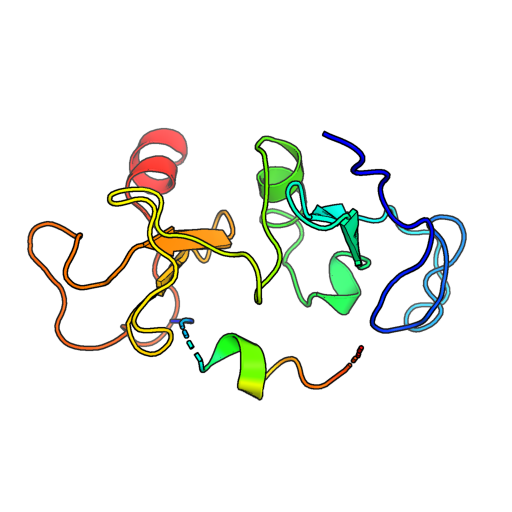.962 77.021 1.00 9.27 338 ASP A N 1
ATOM 1268 C CA . ASP A 1 85 ? 6.637 32.532 76.760 1.00 8.79 338 ASP A CA 1
ATOM 1269 C C . ASP A 1 85 ? 7.529 31.724 77.686 1.00 9.63 338 ASP A C 1
ATOM 1270 O O . ASP A 1 85 ? 7.679 30.533 77.469 1.00 10.40 338 ASP A O 1
ATOM 1279 N N . ARG A 1 86 ? 8.103 32.322 78.724 1.00 9.44 339 ARG A N 1
ATOM 1280 C CA . ARG A 1 86 ? 8.847 31.529 79.688 1.00 9.55 339 ARG A CA 1
ATOM 1281 C C . ARG A 1 86 ? 7.892 30.649 80.479 1.00 9.79 339 ARG A C 1
ATOM 1282 O O . ARG A 1 86 ? 6.732 30.988 80.691 1.00 10.09 339 ARG A O 1
ATOM 1303 N N . GLY A 1 87 ? 8.404 29.522 80.954 1.00 10.37 340 GLY A N 1
ATOM 1304 C CA . GLY A 1 87 ? 7.601 28.567 81.688 1.00 11.47 340 GLY A CA 1
ATOM 1305 C C . GLY A 1 87 ? 7.854 28.632 83.18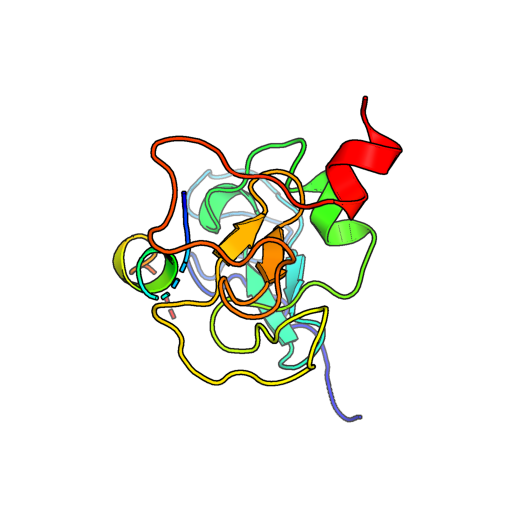6 1.00 10.39 340 GLY A C 1
ATOM 1306 O O . GLY A 1 87 ? 8.991 28.766 83.630 1.00 12.13 340 GLY A O 1
ATOM 1310 N N . TYR A 1 88 ? 6.773 28.515 83.953 1.00 9.90 341 TYR A N 1
ATOM 1311 C CA . TYR A 1 88 ? 6.833 28.540 85.408 1.00 10.55 341 TYR A CA 1
ATOM 1312 C C . TYR A 1 88 ? 5.839 27.531 85.942 1.00 10.72 341 TYR A C 1
ATOM 1313 O O . TYR A 1 88 ? 4.654 27.593 85.607 1.00 11.18 341 TYR A O 1
ATOM 1331 N N . HIS A 1 89 ? 6.292 26.619 86.796 1.00 11.36 342 HIS A N 1
ATOM 1332 C CA . HIS A 1 89 ? 5.339 25.727 87.443 1.00 11.31 342 HIS A CA 1
ATOM 1333 C C . HIS A 1 89 ? 4.453 26.520 88.372 1.00 12.93 342 HIS A C 1
ATOM 1334 O O . HIS A 1 89 ? 4.915 27.390 89.112 1.00 14.41 342 HIS A O 1
ATOM 1348 N N . MET A 1 90 ? 3.162 26.202 88.360 1.00 14.77 343 MET A N 1
ATOM 1349 C CA A MET A 1 90 ? 2.253 26.886 89.264 0.58 18.24 343 MET A CA 1
ATOM 1350 C CA B MET A 1 90 ? 2.257 26.894 89.264 0.42 18.39 343 MET A CA 1
ATOM 1351 C C . MET A 1 90 ? 2.637 26.670 90.716 1.00 19.85 343 MET A C 1
ATOM 1352 O O . MET A 1 90 ? 2.361 27.513 91.567 1.00 22.44 343 MET A O 1
ATOM 1377 N N . TYR A 1 91 ? 3.282 25.541 91.017 1.00 20.19 344 TYR A N 1
ATOM 1378 C CA . TYR A 1 91 ? 3.723 25.244 92.371 1.00 21.01 344 TYR A CA 1
ATOM 1379 C C . TYR A 1 91 ? 5.098 25.813 92.691 1.00 21.67 344 TYR A C 1
ATOM 1380 O O . TYR A 1 91 ? 5.524 25.751 93.852 1.00 23.16 344 TYR A O 1
ATOM 1398 N N . CYS A 1 92 ? 5.796 26.363 91.697 1.00 19.84 345 CYS A N 1
ATOM 1399 C CA . CYS A 1 92 ? 7.037 27.085 91.944 1.00 20.54 345 CYS A CA 1
ATOM 1400 C C . CYS A 1 92 ? 6.799 28.566 92.190 1.00 21.05 345 CYS A C 1
ATOM 1401 O O . CYS A 1 92 ? 7.658 29.224 92.785 1.00 23.85 345 CYS A O 1
ATOM 1408 N N . LEU A 1 93 ? 5.653 29.089 91.763 1.00 21.69 346 LEU A N 1
ATOM 1409 C CA . LEU A 1 93 ? 5.280 30.458 92.071 1.00 23.94 346 LEU A CA 1
ATOM 1410 C C . LEU A 1 93 ? 5.062 30.601 93.573 1.00 27.26 346 LEU A C 1
ATOM 1411 O O . LEU A 1 93 ? 4.843 29.627 94.293 1.00 28.37 346 LEU A O 1
ATOM 1427 N N . ASN A 1 94 ? 5.130 31.840 94.037 1.00 29.97 347 ASN A N 1
ATOM 1428 C CA . ASN A 1 94 ? 4.872 32.158 95.434 1.00 31.45 347 ASN A CA 1
ATOM 1429 C C . ASN A 1 94 ? 4.098 33.476 95.490 1.00 31.02 347 ASN A C 1
ATOM 1430 O O . ASN A 1 94 ? 4.657 34.525 95.184 1.00 31.91 347 ASN A O 1
ATOM 1441 N N . PRO A 1 95 ? 2.806 33.435 95.865 1.00 32.57 348 PRO A N 1
ATOM 1442 C CA . PRO A 1 95 ? 2.020 32.276 96.291 1.00 33.34 348 PRO A CA 1
ATOM 1443 C C . PRO A 1 95 ? 1.812 31.283 95.151 1.00 34.08 348 PRO A C 1
ATOM 1444 O O . PRO A 1 95 ? 1.522 31.703 94.036 1.00 34.71 348 PRO A O 1
ATOM 1455 N N . PRO A 1 96 ? 1.959 29.989 95.417 1.00 34.06 349 PRO A N 1
ATOM 1456 C CA . PRO A 1 96 ? 1.596 29.007 94.391 1.00 33.19 349 PRO A CA 1
ATOM 1457 C C . PRO A 1 96 ? 0.176 29.216 93.897 1.00 34.22 349 PRO A C 1
ATOM 1458 O O . PRO A 1 96 ? -0.627 29.909 94.533 1.00 35.16 349 PRO A O 1
ATOM 1469 N N . VAL A 1 97 ? -0.131 28.609 92.759 1.00 33.75 350 VAL A N 1
ATOM 1470 C CA . VAL A 1 97 ? -1.376 28.823 92.035 1.00 32.55 350 VAL A CA 1
ATOM 1471 C C . VAL A 1 97 ? -2.037 27.469 91.844 1.00 33.87 350 VAL A C 1
ATOM 1472 O O . VAL A 1 97 ? -1.361 26.482 91.534 1.00 34.40 350 VAL A O 1
ATOM 1485 N N . ALA A 1 98 ? -3.359 27.418 92.026 1.00 33.66 351 ALA A N 1
ATOM 1486 C CA . ALA A 1 98 ? -4.067 26.147 91.963 1.00 33.25 351 ALA A CA 1
ATOM 1487 C C . ALA A 1 98 ? -4.554 25.799 90.566 1.00 32.90 351 ALA A C 1
ATOM 1488 O O . ALA A 1 98 ? -4.641 24.612 90.234 1.00 35.03 351 ALA A O 1
ATOM 1495 N N . GLU A 1 99 ? -4.867 26.790 89.737 1.00 32.38 352 GLU A N 1
ATOM 1496 C CA . GLU A 1 99 ? -5.429 26.532 88.420 1.00 31.64 352 GLU A CA 1
ATOM 1497 C C . GLU A 1 99 ? -4.909 27.587 87.460 1.00 31.20 352 GLU A C 1
ATOM 1498 O O . GLU A 1 99 ? -4.726 28.743 87.859 1.00 29.64 352 GLU A O 1
ATOM 1502 N N . PRO A 1 100 ? -4.675 27.239 86.199 1.00 30.69 353 PRO A N 1
ATOM 1503 C CA . PRO A 1 100 ? -4.321 28.263 85.222 1.00 30.68 353 PRO A CA 1
ATOM 1504 C C . PRO A 1 100 ? -5.392 29.339 85.193 1.00 30.56 353 PRO A C 1
ATOM 1505 O O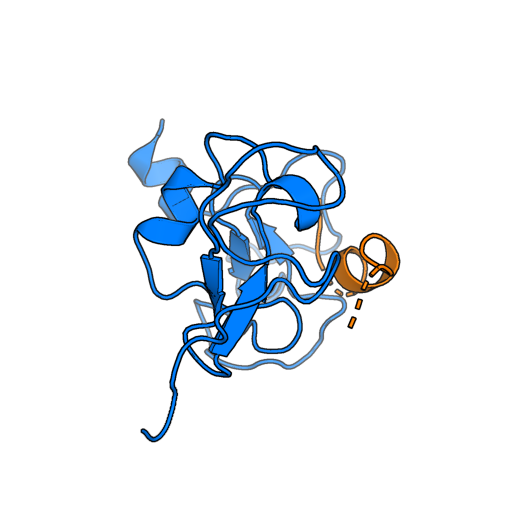 . PRO A 1 100 ? -6.591 29.026 85.108 1.00 31.37 353 PRO A O 1
ATOM 1516 N N . PRO A 1 101 ? -5.018 30.611 85.310 1.00 30.33 354 PRO A N 1
ATOM 1517 C CA . PRO A 1 101 ? -6.022 31.675 85.232 1.00 30.21 354 PRO A CA 1
ATOM 1518 C C . PRO A 1 101 ? -6.781 31.614 83.919 1.00 30.61 354 PRO A C 1
ATOM 1519 O O . PRO A 1 101 ? -6.385 30.954 82.955 1.00 32.67 354 PRO A O 1
ATOM 1530 N N . GLU A 1 102 ? -7.895 32.332 83.888 1.00 30.58 355 GLU A N 1
ATOM 1531 C CA . GLU A 1 102 ? -8.599 32.588 82.646 1.00 29.64 355 GLU A CA 1
ATOM 1532 C C . GLU A 1 102 ? -7.956 33.795 81.979 1.00 29.70 355 GLU A C 1
ATOM 1533 O O . GLU A 1 102 ? -7.543 34.744 82.650 1.00 31.05 355 GLU A O 1
ATOM 1537 N N . GLY A 1 103 ? -7.863 33.754 80.660 1.0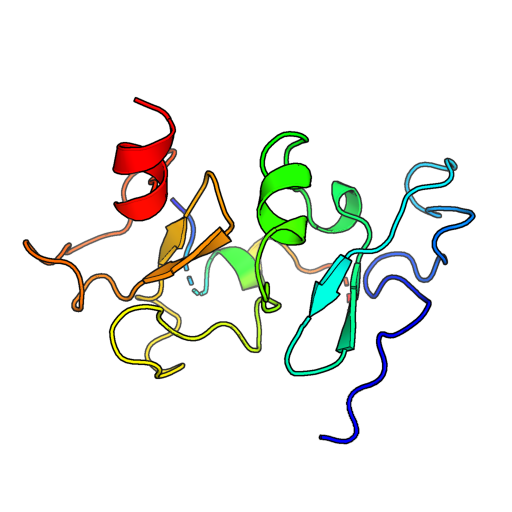0 28.37 356 GLY A N 1
ATOM 1538 C CA . GLY A 1 103 ? -7.207 34.861 80.006 1.00 27.40 356 GLY A CA 1
ATOM 1539 C C . GLY A 1 103 ? -5.741 34.913 80.412 1.00 25.05 356 GLY A C 1
ATOM 1540 O O . GLY A 1 103 ? -5.187 33.995 81.021 1.00 25.42 356 GLY A O 1
ATOM 1544 N N . SER A 1 104 ? -5.114 36.028 80.053 1.00 26.52 357 SER A N 1
ATOM 1545 C CA . SER A 1 104 ? -3.658 36.081 80.093 1.00 22.92 357 SER A CA 1
ATOM 1546 C C . SER A 1 104 ? -3.105 35.919 81.514 1.00 19.68 357 SER A C 1
ATOM 1547 O O . SER A 1 104 ? -3.700 36.338 82.509 1.00 22.78 357 SER A O 1
ATOM 1555 N N . TRP A 1 105 ? -1.937 35.302 81.591 1.00 16.35 358 TRP A N 1
ATOM 1556 C CA . TRP A 1 105 ? -1.124 35.276 82.798 1.00 13.80 358 TRP A CA 1
ATOM 1557 C C . TRP A 1 105 ? 0.277 35.649 82.360 1.00 11.82 358 TRP A C 1
ATOM 1558 O O . TRP A 1 105 ? 0.768 35.129 81.349 1.00 12.92 358 TRP A O 1
ATOM 1579 N N . SER A 1 106 ? 0.917 36.538 83.103 1.00 10.90 359 SER A N 1
ATOM 1580 C CA . SER A 1 106 ? 2.278 36.912 82.796 1.00 11.97 359 SER A CA 1
ATOM 1581 C C . SER A 1 106 ? 3.147 36.798 84.024 1.00 11.45 359 SER A C 1
ATOM 1582 O O . SER A 1 106 ? 2.689 36.950 85.157 1.00 11.63 359 SER A O 1
ATOM 1590 N N . CYS A 1 107 ? 4.414 36.571 83.760 1.00 10.28 360 CYS A N 1
ATOM 1591 C CA . CYS A 1 107 ? 5.362 36.223 84.791 1.00 10.95 360 CYS A CA 1
ATOM 1592 C C . CYS A 1 107 ? 5.929 37.459 85.472 1.00 12.23 360 CYS A C 1
ATOM 1593 O O . CYS A 1 107 ? 5.783 38.591 85.021 1.00 12.24 360 CYS A O 1
ATOM 1600 N N . HIS A 1 108 ? 6.623 37.211 86.566 1.00 13.74 361 HIS A N 1
ATOM 1601 C CA . HIS A 1 108 ? 7.122 38.308 87.370 1.00 16.14 361 HIS A CA 1
ATOM 1602 C C . HIS A 1 108 ? 8.206 39.086 86.640 1.00 15.85 361 HIS A C 1
ATOM 1603 O O . HIS A 1 108 ? 8.359 40.288 86.876 1.00 15.55 361 HIS A O 1
ATOM 1617 N N . LEU A 1 109 ? 8.982 38.433 85.775 1.00 14.67 362 LEU A N 1
ATOM 1618 C CA . LEU A 1 109 ? 9.986 39.162 85.007 1.00 14.96 362 LEU A CA 1
ATOM 1619 C C . LEU A 1 109 ? 9.335 40.201 84.115 1.00 14.30 362 LEU A C 1
ATOM 1620 O O . LEU A 1 109 ? 9.815 41.337 84.006 1.00 15.14 362 LEU A O 1
ATOM 1636 N N . CYS A 1 110 ? 8.246 39.827 83.461 1.00 12.57 363 CYS A N 1
ATOM 1637 C CA . CYS A 1 110 ? 7.555 40.762 82.593 1.00 12.36 363 CYS A CA 1
ATOM 1638 C C . CYS A 1 110 ? 6.844 41.835 83.402 1.00 11.85 363 CYS A C 1
ATOM 1639 O O . CYS A 1 110 ? 6.829 43.003 83.006 1.00 12.73 363 CYS A O 1
ATOM 1646 N N . TRP A 1 111 ? 6.257 41.471 84.543 1.00 12.46 364 TRP A N 1
ATOM 1647 C CA . TRP A 1 111 ? 5.642 42.477 85.404 1.00 14.20 364 TRP A CA 1
ATOM 1648 C C . TRP A 1 111 ? 6.665 43.523 85.837 1.00 15.82 364 TRP A C 1
ATOM 1649 O O . TRP A 1 111 ? 6.361 44.718 85.869 1.00 17.84 364 TRP A O 1
ATOM 1670 N N . GLU A 1 112 ? 7.894 43.101 86.125 1.00 16.73 365 GLU A N 1
ATOM 1671 C CA . GLU A 1 112 ? 8.925 44.045 86.560 1.00 17.98 365 GLU A CA 1
ATOM 1672 C C . GLU A 1 112 ? 9.316 44.984 85.436 1.00 19.10 365 GLU A C 1
ATOM 1673 O O . GLU A 1 112 ? 9.620 46.163 85.675 1.00 19.49 365 GLU A O 1
ATOM 1685 N N . LEU A 1 113 ? 9.366 44.452 84.212 1.00 23.15 366 LEU A N 1
ATOM 1686 C CA . LEU A 1 113 ? 9.952 45.135 83.070 1.00 25.66 366 LEU A CA 1
ATOM 1687 C C . LEU A 1 113 ? 8.977 46.096 82.419 1.00 25.60 366 LEU A C 1
ATOM 1688 O O . LEU A 1 113 ? 9.377 47.170 81.962 1.00 26.79 366 LEU A O 1
ATOM 1704 N N . LEU A 1 114 ? 7.709 45.722 82.344 1.00 24.87 367 LEU A N 1
ATOM 1705 C CA . LEU A 1 114 ? 6.770 46.436 81.497 1.00 25.16 367 LEU A CA 1
ATOM 1706 C C . LEU A 1 114 ? 5.864 47.382 82.255 1.00 27.26 367 LEU A C 1
ATOM 1707 O O . LEU A 1 114 ? 5.409 48.371 81.681 1.00 28.77 367 LEU A O 1
ATOM 1723 N N . LYS A 1 115 ? 5.612 47.121 83.527 1.00 28.80 368 LYS A N 1
ATOM 1724 C CA . LYS A 1 115 ? 4.755 47.992 84.315 1.00 31.67 368 LYS A CA 1
ATOM 1725 C C . LYS A 1 115 ? 5.564 48.966 85.162 1.00 31.95 368 LYS A C 1
ATOM 1726 O O . LYS A 1 115 ? 6.768 48.798 85.344 1.00 33.50 368 LYS A O 1
ATOM 1730 N N . ALA B 2 1 ? -5.217 31.296 80.325 1.00 22.85 1 ALA H N 1
ATOM 1731 C CA . ALA B 2 1 ? -3.748 31.040 80.463 1.00 19.70 1 ALA H CA 1
ATOM 1732 C C . ALA B 2 1 ? -3.343 29.753 79.783 1.00 20.09 1 ALA H C 1
ATOM 1733 O O . ALA B 2 1 ? -4.144 28.844 79.605 1.00 22.13 1 ALA H O 1
ATOM 1742 N N . ARG B 2 2 ? -2.079 29.680 79.415 1.00 17.49 2 ARG H N 1
ATOM 1743 C CA . ARG B 2 2 ? -1.532 28.519 78.737 1.00 15.75 2 ARG H CA 1
ATOM 1744 C C . ARG B 2 2 ? -0.655 27.732 79.700 1.00 14.06 2 ARG H C 1
ATOM 1745 O O . ARG B 2 2 ? 0.133 28.313 80.448 1.00 14.47 2 ARG H O 1
ATOM 1766 N N . THR B 2 3 ? -0.764 26.408 79.653 1.00 14.48 3 THR H N 1
ATOM 1767 C CA . THR B 2 3 ? 0.267 25.535 80.192 1.00 13.15 3 THR H CA 1
ATOM 1768 C C . THR B 2 3 ? 0.896 24.773 79.045 1.00 12.81 3 THR H C 1
ATOM 1769 O O . THR B 2 3 ? 0.397 24.823 77.917 1.00 13.15 3 THR H O 1
ATOM 1804 N N . GLN B 2 5 ? 0.688 21.701 78.593 1.00 12.04 5 GLN H N 1
ATOM 1805 C CA . GLN B 2 5 ? -0.326 20.781 78.137 1.00 13.44 5 GLN H CA 1
ATOM 1806 C C . GLN B 2 5 ? -1.350 21.470 77.237 1.00 14.23 5 GLN H C 1
ATOM 1807 O O . GLN B 2 5 ? -1.662 20.965 76.160 1.00 15.69 5 GLN H O 1
ATOM 1815 N N . THR B 2 6 ? -1.896 22.612 77.655 1.00 14.03 6 THR H N 1
ATOM 1816 C CA . THR B 2 6 ? -2.890 23.251 76.799 1.00 14.99 6 THR H CA 1
ATOM 1817 C C . THR B 2 6 ? -2.251 23.789 75.530 1.00 16.63 6 THR H C 1
ATOM 1818 O O . THR B 2 6 ? -2.875 23.770 74.467 1.00 18.87 6 THR H O 1
ATOM 1829 N N . ALA B 2 7 ? -0.998 24.232 75.608 1.00 15.82 7 ALA H N 1
ATOM 1830 C CA . ALA B 2 7 ? -0.321 24.734 74.423 1.00 16.85 7 ALA H CA 1
ATOM 1831 C C . ALA B 2 7 ? -0.082 23.623 73.412 1.00 17.54 7 ALA H C 1
ATOM 1832 O O . ALA B 2 7 ? -0.217 23.839 72.202 1.00 20.27 7 ALA H O 1
ATOM 1839 N N . ARG B 2 8 ? 0.289 22.437 73.882 1.00 17.62 8 ARG H N 1
ATOM 1840 C CA . ARG B 2 8 ? 0.438 21.297 72.985 1.00 19.68 8 ARG H CA 1
ATOM 1841 C C . ARG B 2 8 ? -0.858 21.023 72.252 1.00 21.21 8 ARG H C 1
ATOM 1842 O O . ARG B 2 8 ? -0.859 20.751 71.047 1.00 23.40 8 ARG H O 1
ATOM 1863 N N . LYS B 2 9 ? -1.973 21.078 72.973 1.00 21.68 9 LYS H N 1
ATOM 1864 C CA . LYS B 2 9 ? -3.255 20.695 72.405 1.00 22.79 9 LYS H CA 1
ATOM 1865 C C . LYS B 2 9 ? -3.771 21.718 71.412 1.00 25.96 9 LYS H C 1
ATOM 1866 O O . LYS B 2 9 ? -4.542 21.364 70.517 1.00 26.82 9 LYS H O 1
ATOM 1873 N N . SER B 2 10 ? -3.389 22.981 71.552 1.00 27.30 10 SER H N 1
ATOM 1874 C CA . SER B 2 10 ? -3.901 24.008 70.657 1.00 29.96 10 SER H CA 1
ATOM 1875 C C . SER B 2 10 ? -2.946 24.320 69.518 1.00 32.85 10 SER H C 1
ATOM 1876 O O . SER B 2 10 ? -3.320 25.051 68.595 1.00 33.79 10 SER H O 1
ATOM 1884 N N . THR B 2 11 ? -1.739 23.773 69.558 1.00 35.93 11 THR H N 1
ATOM 1885 C CA . THR B 2 11 ? -0.754 23.919 68.495 1.00 38.00 11 THR H CA 1
ATOM 1886 C C . THR B 2 11 ? -0.483 22.529 67.922 1.00 38.38 11 THR H C 1
ATOM 1887 O O . THR B 2 11 ? 0.596 21.960 68.109 1.00 40.19 11 THR H O 1
ATOM 1898 N N . GLY B 2 12 ? -1.479 21.975 67.229 1.00 36.94 12 GLY H N 1
ATOM 1899 C CA . GLY B 2 12 ? -1.340 20.644 66.666 1.00 36.07 12 GLY H CA 1
ATOM 1900 C C . GLY B 2 12 ? -0.478 20.576 65.424 1.00 36.79 12 GLY H C 1
ATOM 1901 O O . GLY B 2 12 ? 0.012 19.493 65.081 1.00 37.83 12 GLY H O 1
ATOM 1905 N N . GLY B 2 13 ? -0.272 21.705 64.751 1.00 36.47 13 GLY H N 1
ATOM 1906 C CA . GLY B 2 13 ? 0.447 21.725 63.489 1.00 35.24 13 GLY H CA 1
ATOM 1907 C C . GLY B 2 13 ? 1.951 21.585 63.620 1.00 33.77 13 GLY H C 1
ATOM 1908 O O . GLY B 2 13 ? 2.655 21.503 62.614 1.00 34.17 13 GLY H O 1
ATOM 1938 N N . ALA B 2 15 ? 5.329 19.944 63.968 1.00 32.51 15 ALA H N 1
ATOM 1939 C CA . ALA B 2 15 ? 5.874 18.655 63.542 1.00 32.79 15 ALA H CA 1
ATOM 1940 C C . ALA B 2 15 ? 6.086 17.731 64.734 1.00 34.77 15 ALA H C 1
ATOM 1941 O O . ALA B 2 15 ? 6.809 18.069 65.670 1.00 35.84 15 ALA H O 1
#

Foldseek 3Di:
DPADADQAAPQQRDGQCARNVVRHRAHWDAALPHRHIHGCVSVVADPQLVVQQVVDRDHDLVCAAAPQPGHPPDSQQWDAANRHGHTHGLVSDVVRDDHPDDPGDHDPVCVVVPD/DDDVNVCVVPVPD

Secondary structure (DSSP, 8-state):
------SSBTTT---TT-BTTTTB----EE-TTT--EE-TTTTT--HHHHHHHTTTT---TTT--BTTT-----GGGEEE-TTT--EEETTTSSS--SSPPSS----HHHHHHH-/-B--HHHHH----

CATH classification: 3.30.40.10

Sequence (128 aa):
GTVIPNNYCDFCLGGSNMNKKSGRPEELVSCADCGRSGHPTCLQFTLNNMMTEAVKTYKWQCIIECKSCILCGTSSENDDQLLFCDDCDRGYHMMYCLNPPVAEPPEGSWSCHLCWELLKARTQTARKSTGGA

GO terms:
  GO:0005654 nucleoplasm (C, TAS)
  GO:0005654 nucleoplasm (C, IDA)
  GO:0005515 protein binding (F, IPI)

Organism: Homo sapiens (NCBI:txid9606)